Protein AF-A0A955R0D1-F1 (afdb_monomer_lite)

Structure (mmCIF, N/CA/C/O backbone):
data_AF-A0A955R0D1-F1
#
_entry.id   AF-A0A955R0D1-F1
#
loop_
_atom_site.group_PDB
_atom_site.id
_atom_site.type_symbol
_atom_site.label_atom_id
_atom_site.label_alt_id
_atom_site.label_comp_id
_atom_site.label_asym_id
_atom_site.label_entity_id
_atom_site.label_seq_id
_atom_site.pdbx_PDB_ins_code
_atom_site.Cartn_x
_atom_site.Cartn_y
_atom_site.Cartn_z
_atom_site.occupancy
_atom_site.B_iso_or_equiv
_atom_site.auth_seq_id
_atom_site.auth_comp_id
_atom_site.auth_asym_id
_atom_site.auth_atom_id
_atom_site.pdbx_PDB_model_num
ATOM 1 N N . MET A 1 1 ? 53.163 -31.912 5.678 1.00 41.19 1 MET A N 1
ATOM 2 C CA . MET A 1 1 ? 51.993 -31.177 5.143 1.00 41.19 1 MET A CA 1
ATOM 3 C C . MET A 1 1 ? 50.927 -32.229 4.998 1.00 41.19 1 MET A C 1
ATOM 5 O O . MET A 1 1 ? 50.859 -32.909 3.983 1.00 41.19 1 MET A O 1
ATOM 9 N N . ASP A 1 2 ? 50.215 -32.438 6.090 1.00 39.81 2 ASP A N 1
ATOM 10 C CA . ASP A 1 2 ? 49.410 -33.621 6.339 1.00 39.81 2 ASP A CA 1
ATOM 11 C C . ASP A 1 2 ? 47.955 -33.173 6.231 1.00 39.81 2 ASP A C 1
ATOM 13 O O . ASP A 1 2 ? 47.455 -32.423 7.066 1.00 39.81 2 ASP A O 1
ATOM 17 N N . ALA A 1 3 ? 47.322 -33.523 5.112 1.00 51.22 3 ALA A N 1
ATOM 18 C CA . ALA A 1 3 ? 45.918 -33.238 4.862 1.00 51.22 3 ALA A CA 1
ATOM 19 C C . ALA A 1 3 ? 45.087 -34.395 5.424 1.00 51.22 3 ALA A C 1
ATOM 21 O O . ALA A 1 3 ? 44.883 -35.412 4.761 1.00 51.22 3 ALA A O 1
ATOM 22 N N . GLU A 1 4 ? 44.634 -34.250 6.667 1.00 55.66 4 GLU A N 1
ATOM 23 C CA . GLU A 1 4 ? 43.681 -35.177 7.268 1.00 55.66 4 GLU A CA 1
ATOM 24 C C . GLU A 1 4 ? 42.243 -34.865 6.820 1.00 55.66 4 GLU A C 1
ATOM 26 O O . GLU A 1 4 ? 41.683 -33.811 7.102 1.00 55.66 4 GLU A O 1
ATOM 31 N N . GLN A 1 5 ? 41.684 -35.827 6.081 1.00 47.19 5 GLN A N 1
ATOM 32 C CA . GLN A 1 5 ? 40.335 -36.395 6.208 1.00 47.19 5 GLN A CA 1
ATOM 33 C C . GLN A 1 5 ? 39.141 -35.442 6.415 1.00 47.19 5 GLN A C 1
ATOM 35 O O . GLN A 1 5 ? 38.736 -35.122 7.527 1.00 47.19 5 GLN A O 1
ATOM 40 N N . ILE A 1 6 ? 38.448 -35.155 5.312 1.00 50.16 6 ILE A N 1
ATOM 41 C CA . ILE A 1 6 ? 37.040 -34.734 5.295 1.00 50.16 6 ILE A CA 1
ATOM 42 C C . ILE A 1 6 ? 36.150 -35.977 5.383 1.00 50.16 6 ILE A C 1
ATOM 44 O O . ILE A 1 6 ? 36.080 -36.765 4.442 1.00 50.16 6 ILE A O 1
ATOM 48 N N . SER A 1 7 ? 35.462 -36.148 6.509 1.00 49.84 7 SER A N 1
ATOM 49 C CA . SER A 1 7 ? 34.380 -37.120 6.673 1.00 49.84 7 SER A CA 1
ATOM 50 C C . SER A 1 7 ? 33.255 -36.484 7.477 1.00 49.84 7 SER A C 1
ATOM 52 O O . SER A 1 7 ? 33.320 -36.479 8.696 1.00 49.84 7 SER A O 1
ATOM 54 N N . GLU A 1 8 ? 32.204 -36.001 6.816 1.00 46.81 8 GLU A N 1
ATOM 55 C CA . GLU A 1 8 ? 30.866 -36.031 7.414 1.00 46.81 8 GLU A CA 1
ATOM 56 C C . GLU A 1 8 ? 29.790 -35.967 6.324 1.00 46.81 8 GLU A C 1
ATOM 58 O O . GLU A 1 8 ? 29.454 -34.923 5.772 1.00 46.81 8 GLU A O 1
ATOM 63 N N . VAL A 1 9 ? 29.263 -37.143 5.984 1.00 49.69 9 VAL A N 1
ATOM 64 C CA . VAL A 1 9 ? 28.038 -37.298 5.200 1.00 49.69 9 VAL A CA 1
ATOM 65 C C . VAL A 1 9 ? 26.876 -37.074 6.165 1.00 49.69 9 VAL A C 1
ATOM 67 O O . VAL A 1 9 ? 26.554 -37.959 6.961 1.00 49.69 9 VAL A O 1
ATOM 70 N N . SER A 1 10 ? 26.250 -35.896 6.127 1.00 51.88 10 SER A N 1
ATOM 71 C CA . SER A 1 10 ? 25.044 -35.625 6.913 1.00 51.88 10 SER A CA 1
ATOM 72 C C . SER A 1 10 ? 23.917 -36.566 6.475 1.00 51.88 10 SER A C 1
ATOM 74 O O . SER A 1 10 ? 23.337 -36.427 5.399 1.00 51.88 10 SER A O 1
ATOM 76 N N . ARG A 1 11 ? 23.611 -37.558 7.318 1.00 54.69 11 ARG A N 1
ATOM 77 C CA . ARG A 1 11 ? 22.446 -38.432 7.154 1.00 54.69 11 ARG A CA 1
ATOM 78 C C . ARG A 1 11 ? 21.173 -37.612 7.368 1.00 54.69 11 ARG A C 1
ATOM 80 O O . ARG A 1 11 ? 20.948 -37.084 8.452 1.00 54.69 11 ARG A O 1
ATOM 87 N N . LEU A 1 12 ? 20.328 -37.559 6.341 1.00 47.12 12 LEU A N 1
ATOM 88 C CA . LEU A 1 12 ? 18.941 -37.108 6.433 1.00 47.12 12 LEU A CA 1
ATOM 89 C C . LEU A 1 12 ? 18.182 -38.018 7.412 1.00 47.12 12 LEU A C 1
ATOM 91 O O . LEU A 1 12 ? 17.925 -39.182 7.110 1.00 47.12 12 LEU A O 1
ATOM 95 N N . VAL A 1 13 ? 17.836 -37.499 8.590 1.00 48.09 13 VAL A N 1
ATOM 96 C CA . VAL A 1 13 ? 16.933 -38.166 9.536 1.00 48.09 13 VAL A CA 1
ATOM 97 C C . VAL A 1 13 ? 15.526 -37.620 9.305 1.00 48.09 13 VAL A C 1
ATOM 99 O O . VAL A 1 13 ? 15.286 -36.423 9.447 1.00 48.09 13 VAL A O 1
ATOM 102 N N . ALA A 1 14 ? 14.598 -38.496 8.915 1.00 55.22 14 ALA A N 1
ATOM 103 C CA . ALA A 1 14 ? 13.186 -38.157 8.763 1.00 55.22 14 ALA A CA 1
ATOM 104 C C . ALA A 1 14 ? 12.528 -37.889 10.138 1.00 55.22 14 ALA A C 1
ATOM 106 O O . ALA A 1 14 ? 12.883 -38.551 11.117 1.00 55.22 14 ALA A O 1
ATOM 107 N N . PRO A 1 15 ? 11.564 -36.953 10.239 1.00 54.38 15 PRO A N 1
ATOM 108 C CA . PRO A 1 15 ? 10.874 -36.669 11.495 1.00 54.38 15 PRO A CA 1
ATOM 109 C C . PRO A 1 15 ? 9.927 -37.819 11.903 1.00 54.38 15 PRO A C 1
ATOM 111 O O . PRO A 1 15 ? 9.327 -38.458 11.035 1.00 54.38 15 PRO A O 1
ATOM 114 N N . PRO A 1 16 ? 9.756 -38.089 13.213 1.00 63.59 16 PRO A N 1
ATOM 115 C CA . PRO A 1 16 ? 8.886 -39.160 13.698 1.00 63.59 16 PRO A CA 1
ATOM 116 C C . PRO A 1 16 ? 7.388 -38.827 13.522 1.00 63.59 16 PRO A C 1
ATOM 118 O O . PRO A 1 16 ? 7.007 -37.652 13.566 1.00 63.59 16 PRO A O 1
ATOM 121 N N . PRO A 1 17 ? 6.505 -39.836 13.374 1.00 54.47 17 PRO A N 1
ATOM 122 C CA . PRO A 1 17 ? 5.059 -39.622 13.327 1.00 54.47 17 PRO A CA 1
ATOM 123 C C . PRO A 1 17 ? 4.498 -39.198 14.699 1.00 54.47 17 PRO A C 1
ATOM 125 O O . PRO A 1 17 ? 4.930 -39.688 15.743 1.00 54.47 17 PRO A O 1
ATOM 128 N N . ARG A 1 18 ? 3.515 -38.282 14.701 1.00 56.31 18 ARG A N 1
ATOM 129 C CA . ARG A 1 18 ? 2.819 -37.812 15.919 1.00 56.31 18 ARG A CA 1
ATOM 130 C C . ARG A 1 18 ? 1.970 -38.934 16.544 1.00 56.31 18 ARG A C 1
ATOM 132 O O . ARG A 1 18 ? 1.335 -39.678 15.798 1.00 56.31 18 ARG A O 1
ATOM 139 N N . PRO A 1 19 ? 1.871 -39.022 17.884 1.00 53.47 19 PRO A N 1
ATOM 140 C CA . PRO A 1 19 ? 1.010 -40.002 18.537 1.00 53.47 19 PRO A CA 1
ATOM 141 C C . PRO A 1 19 ? -0.476 -39.659 18.345 1.00 53.47 19 PRO A C 1
ATOM 143 O O . PRO A 1 19 ? -0.931 -38.578 18.718 1.00 53.47 19 PRO A O 1
ATOM 146 N N . GLN A 1 20 ? -1.238 -40.605 17.790 1.00 50.88 20 GLN A N 1
ATOM 147 C CA . GLN A 1 20 ? -2.700 -40.614 17.841 1.00 50.88 20 GLN A CA 1
ATOM 148 C C . GLN A 1 20 ? -3.142 -41.139 19.212 1.00 50.88 20 GLN A C 1
ATOM 150 O O . GLN A 1 20 ? -2.741 -42.232 19.611 1.00 50.88 20 GLN A O 1
ATOM 155 N N . LYS A 1 21 ? -3.992 -40.394 19.925 1.00 42.75 21 LYS A N 1
ATOM 156 C CA . LYS A 1 21 ? -4.700 -40.902 21.105 1.00 42.75 21 LYS A CA 1
ATOM 157 C C . LYS A 1 21 ? -6.199 -40.917 20.811 1.00 42.75 21 LYS A C 1
ATOM 159 O O . LYS A 1 21 ? -6.857 -39.887 20.904 1.00 42.75 21 LYS A O 1
ATOM 164 N N . ASN A 1 22 ? -6.702 -42.094 20.447 1.00 42.28 22 ASN A N 1
ATOM 165 C CA . ASN A 1 22 ? -8.125 -42.424 20.501 1.00 42.28 22 ASN A CA 1
ATOM 166 C C . ASN A 1 22 ? -8.512 -42.732 21.956 1.00 42.28 22 ASN A C 1
ATOM 168 O O . ASN A 1 22 ? -7.740 -43.365 22.679 1.00 42.28 22 ASN A O 1
ATOM 172 N N . GLY A 1 23 ? -9.699 -42.288 22.370 1.00 38.56 23 GLY A N 1
ATOM 173 C CA . GLY A 1 23 ? -10.264 -42.566 23.691 1.00 38.56 23 GLY A CA 1
ATOM 174 C C . GLY A 1 23 ? -11.547 -41.781 23.966 1.00 38.56 23 GLY A C 1
ATOM 175 O O . GLY A 1 23 ? -11.498 -40.756 24.633 1.00 38.56 23 GLY A O 1
ATOM 176 N N . GLU A 1 24 ? -12.641 -42.271 23.380 1.00 44.50 24 GLU A N 1
ATOM 177 C CA . GLU A 1 24 ? -14.057 -42.239 23.791 1.00 44.50 24 GLU A CA 1
ATOM 178 C C . GLU A 1 24 ? -14.535 -41.310 24.935 1.00 44.50 24 GLU A C 1
ATOM 180 O O . GLU A 1 24 ? -14.098 -41.408 26.080 1.00 44.50 24 GLU A O 1
ATOM 185 N N . GLY A 1 25 ? -15.571 -40.512 24.637 1.00 35.84 25 GLY A N 1
ATOM 186 C CA . GLY A 1 25 ? -16.394 -39.778 25.605 1.00 35.84 25 GLY A CA 1
ATOM 187 C C . GLY A 1 25 ? -17.624 -39.146 24.935 1.00 35.84 25 GLY A C 1
ATOM 188 O O . GLY A 1 25 ? -17.492 -38.259 24.103 1.00 35.84 25 GLY A O 1
ATOM 189 N N . SER A 1 26 ? -18.804 -39.662 25.270 1.00 42.03 26 SER A N 1
ATOM 190 C CA . SER A 1 26 ? -20.111 -39.514 24.610 1.00 42.03 26 SER A CA 1
ATOM 191 C C . SER A 1 26 ? -20.706 -38.094 24.459 1.00 42.03 26 SER A C 1
ATOM 193 O O . SER A 1 26 ? -20.586 -37.257 25.348 1.00 42.03 26 SER A O 1
ATOM 195 N N . SER A 1 27 ? -21.532 -37.968 23.405 1.00 43.25 27 SER A N 1
ATOM 196 C CA . SER A 1 27 ? -22.745 -37.129 23.256 1.00 43.25 27 SER A CA 1
ATOM 197 C C . SER A 1 27 ? -22.622 -35.700 22.704 1.00 43.25 27 SER A C 1
ATOM 199 O O . SER A 1 27 ? -22.240 -34.766 23.399 1.00 43.25 27 SER A O 1
ATOM 201 N N . GLY A 1 28 ? -23.117 -35.515 21.471 1.00 35.84 28 GLY A N 1
ATOM 202 C CA . GLY A 1 28 ? -23.438 -34.201 20.905 1.00 35.84 28 GLY A CA 1
ATOM 203 C C . GLY A 1 28 ? -23.544 -34.194 19.381 1.00 35.84 28 GLY A C 1
ATOM 204 O O . GLY A 1 28 ? -22.678 -33.654 18.704 1.00 35.84 28 GLY A O 1
ATOM 205 N N . SER A 1 29 ? -24.595 -34.806 18.832 1.00 46.34 29 SER A N 1
ATOM 206 C CA . SER A 1 29 ? -24.933 -34.712 17.407 1.00 46.34 29 SER A CA 1
ATOM 207 C C . SER A 1 29 ? -25.240 -33.263 17.017 1.00 46.34 29 SER A C 1
ATOM 209 O O . SER A 1 29 ? -26.232 -32.702 17.472 1.00 46.34 29 SER A O 1
ATOM 211 N N . SER A 1 30 ? -24.445 -32.688 16.118 1.00 37.31 30 SER A N 1
ATOM 212 C CA . SER A 1 30 ? -24.937 -31.697 15.162 1.00 37.31 30 SER A CA 1
ATOM 213 C C . SER A 1 30 ? -24.118 -31.817 13.883 1.00 37.31 30 SER A C 1
ATOM 215 O O . SER A 1 30 ? -22.948 -31.437 13.829 1.00 37.31 30 SER A O 1
ATOM 217 N N . ALA A 1 31 ? -24.727 -32.441 12.874 1.00 50.56 31 ALA A N 1
ATOM 218 C CA . ALA A 1 31 ? -24.188 -32.531 11.529 1.00 50.56 31 ALA A CA 1
ATOM 219 C C . ALA A 1 31 ? -23.979 -31.111 10.992 1.00 50.56 31 ALA A C 1
ATOM 221 O O . ALA A 1 31 ? -24.937 -30.398 10.697 1.00 50.56 31 ALA A O 1
ATOM 222 N N . ARG A 1 32 ? -22.718 -30.694 10.886 1.00 47.47 32 ARG A N 1
ATOM 223 C CA . ARG A 1 32 ? -22.347 -29.475 10.175 1.00 47.47 32 ARG A CA 1
ATOM 224 C C . ARG A 1 32 ? -22.029 -29.870 8.729 1.00 47.47 32 ARG A C 1
ATOM 226 O O . ARG A 1 32 ? -21.305 -30.852 8.547 1.00 47.47 32 ARG A O 1
ATOM 233 N N . PRO A 1 33 ? -22.560 -29.174 7.709 1.00 45.16 33 PRO A N 1
ATOM 234 C CA . PRO A 1 33 ? -22.191 -29.451 6.329 1.00 45.16 33 PRO A CA 1
ATOM 235 C C . PRO A 1 33 ? -20.683 -29.253 6.199 1.00 45.16 33 PRO A C 1
ATOM 237 O O . PRO A 1 33 ? -20.152 -28.228 6.631 1.00 45.16 33 PRO A O 1
ATOM 240 N N . VAL A 1 34 ? -19.987 -30.241 5.643 1.00 50.69 34 VAL A N 1
ATOM 241 C CA . VAL A 1 34 ? -18.597 -30.071 5.225 1.00 50.69 34 VAL A CA 1
ATOM 242 C C . VAL A 1 34 ? -18.647 -29.277 3.924 1.00 50.69 34 VAL A C 1
ATOM 244 O O . VAL A 1 34 ? -18.615 -29.847 2.837 1.00 50.69 34 VAL A O 1
ATOM 247 N N . GLU A 1 35 ? -18.806 -27.958 4.022 1.00 56.19 35 GLU A N 1
ATOM 248 C CA . GLU A 1 35 ? -18.349 -27.094 2.940 1.00 56.19 35 GLU A CA 1
ATOM 249 C C . GLU A 1 35 ? -16.829 -27.244 2.906 1.00 56.19 35 GLU A C 1
ATOM 251 O O . GLU A 1 35 ? -16.138 -26.983 3.895 1.00 56.19 35 GLU A O 1
ATOM 256 N N . ALA A 1 36 ? -16.322 -27.785 1.798 1.00 55.41 36 ALA A N 1
ATOM 257 C CA . ALA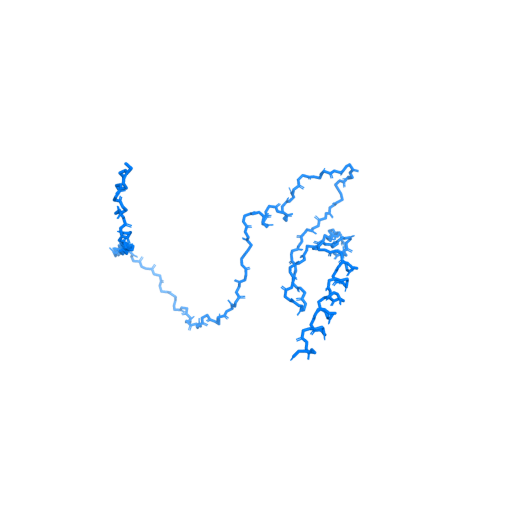 A 1 36 ? -14.896 -27.823 1.532 1.00 55.41 36 ALA A CA 1
ATOM 258 C C . ALA A 1 36 ? -14.344 -26.406 1.747 1.00 55.41 36 ALA A C 1
ATOM 260 O O . ALA A 1 36 ? -14.944 -25.465 1.221 1.00 55.41 36 ALA A O 1
ATOM 261 N N . PRO A 1 37 ? -13.252 -26.215 2.511 1.00 57.62 37 PRO A N 1
ATOM 262 C CA . PRO A 1 37 ? -12.670 -24.893 2.606 1.00 57.62 37 PRO A CA 1
ATOM 263 C C . PRO A 1 37 ? -12.262 -24.506 1.187 1.00 57.62 37 PRO A C 1
ATOM 265 O O . PRO A 1 37 ? -11.438 -25.184 0.565 1.00 57.62 37 PRO A O 1
ATOM 268 N N . ALA A 1 38 ? -12.874 -23.447 0.655 1.00 62.53 38 ALA A N 1
ATOM 269 C CA . ALA A 1 38 ? -12.269 -22.717 -0.440 1.00 62.53 38 ALA A CA 1
ATOM 270 C C . ALA A 1 38 ? -10.820 -22.474 -0.013 1.00 62.53 38 ALA A C 1
ATOM 272 O O . ALA A 1 38 ? -10.577 -22.077 1.128 1.00 62.53 38 ALA A O 1
ATOM 273 N N . ALA A 1 39 ? -9.861 -22.826 -0.864 1.00 64.62 39 ALA A N 1
ATOM 274 C CA . ALA A 1 39 ? -8.460 -22.567 -0.590 1.00 64.62 39 ALA A CA 1
ATOM 275 C C . ALA A 1 39 ? -8.257 -21.044 -0.622 1.00 64.62 39 ALA A C 1
ATOM 277 O O . ALA A 1 39 ? -7.884 -20.477 -1.643 1.00 64.62 39 ALA A O 1
ATOM 278 N N . GLU A 1 40 ? -8.611 -20.376 0.473 1.00 68.25 40 GLU A N 1
ATOM 279 C CA . GLU A 1 40 ? -8.315 -18.976 0.701 1.00 68.25 40 GLU A CA 1
ATOM 280 C C . GLU A 1 40 ? -6.813 -18.893 0.952 1.00 68.25 40 GLU A C 1
ATOM 282 O O . GLU A 1 40 ? -6.292 -19.430 1.932 1.00 68.25 40 GLU A O 1
ATOM 287 N N . ASP A 1 41 ? -6.099 -18.274 0.017 1.00 79.31 41 ASP A N 1
ATOM 288 C CA . ASP A 1 41 ? -4.681 -17.982 0.170 1.00 79.31 41 ASP A CA 1
ATOM 289 C C . ASP A 1 41 ? -4.527 -16.875 1.224 1.00 79.31 41 ASP A C 1
ATOM 291 O O . ASP A 1 41 ? -4.657 -15.683 0.941 1.00 79.31 41 ASP A O 1
ATOM 295 N N . THR A 1 42 ? -4.370 -17.276 2.488 1.00 76.12 42 THR A N 1
ATOM 296 C CA . THR A 1 42 ? -4.263 -16.345 3.616 1.00 76.12 42 THR A CA 1
ATOM 297 C C . THR A 1 42 ? -2.806 -16.051 3.955 1.00 76.12 42 THR A C 1
ATOM 299 O O . THR A 1 42 ? -2.039 -16.958 4.283 1.00 76.12 42 THR A O 1
ATOM 302 N N . VAL A 1 43 ? -2.440 -14.769 3.997 1.00 75.88 43 VAL A N 1
ATOM 303 C CA . VAL A 1 43 ? -1.132 -14.314 4.492 1.00 75.88 43 VAL A CA 1
ATOM 304 C C . VAL A 1 43 ? -1.236 -14.008 5.986 1.00 75.88 43 VAL A C 1
ATOM 306 O O . VAL A 1 43 ? -2.038 -13.178 6.407 1.00 75.88 43 VAL A O 1
ATOM 309 N N . SER A 1 44 ? -0.420 -14.673 6.806 1.00 85.44 44 SER A N 1
ATOM 310 C CA . SER A 1 44 ? -0.381 -14.444 8.257 1.00 85.44 44 SER A CA 1
ATOM 311 C C . SER A 1 44 ? 0.713 -13.447 8.642 1.00 85.44 44 SER A C 1
ATOM 313 O O . SER A 1 44 ? 1.820 -13.490 8.107 1.00 85.44 44 SER A O 1
ATOM 315 N N . LEU A 1 45 ? 0.425 -12.563 9.602 1.00 86.44 45 LEU A N 1
ATOM 316 C CA . LEU A 1 45 ? 1.407 -11.611 10.130 1.00 86.44 45 LEU A CA 1
ATOM 317 C C . LEU A 1 45 ? 2.410 -12.305 11.059 1.00 86.44 45 LEU A C 1
ATOM 319 O O . LEU A 1 45 ? 2.024 -13.126 11.896 1.00 86.44 45 LEU A O 1
ATOM 323 N N . SER A 1 46 ? 3.683 -11.911 10.968 1.00 88.38 46 SER A N 1
ATOM 324 C CA . SER A 1 46 ? 4.696 -12.317 11.946 1.00 88.38 46 SER A CA 1
ATOM 325 C C . SER A 1 46 ? 4.433 -11.678 13.315 1.00 88.38 46 SER A C 1
ATOM 327 O O . SER A 1 46 ? 3.657 -10.724 13.444 1.00 88.38 46 SER A O 1
ATOM 329 N N . THR A 1 47 ? 5.110 -12.176 14.349 1.00 88.06 47 THR A N 1
ATOM 330 C CA . THR A 1 47 ? 5.067 -11.603 15.702 1.00 88.06 47 THR A CA 1
ATOM 331 C C . THR A 1 47 ? 5.426 -10.115 15.692 1.00 88.06 47 THR A C 1
ATOM 333 O O . THR A 1 47 ? 4.753 -9.301 16.322 1.00 88.06 47 THR A O 1
ATOM 336 N N . GLU A 1 48 ? 6.444 -9.739 14.921 1.00 84.69 48 GLU A N 1
ATOM 337 C CA . GLU A 1 48 ? 6.877 -8.355 14.740 1.00 84.69 48 GLU A CA 1
ATOM 338 C C . GLU A 1 48 ? 5.816 -7.521 14.020 1.00 84.69 48 GLU A C 1
ATOM 340 O O . GLU A 1 48 ? 5.551 -6.391 14.427 1.00 84.69 48 GLU A O 1
ATOM 345 N N . GLY A 1 49 ? 5.172 -8.082 12.991 1.00 84.19 49 GLY A N 1
ATOM 346 C CA . GLY A 1 49 ? 4.070 -7.426 12.288 1.00 84.19 49 GLY A CA 1
ATOM 347 C C . GLY A 1 49 ? 2.916 -7.103 13.235 1.00 84.19 49 GLY A C 1
ATOM 348 O O . GLY A 1 49 ? 2.460 -5.965 13.303 1.00 84.19 49 GLY A O 1
ATOM 349 N N . ARG A 1 50 ? 2.496 -8.068 14.053 1.00 87.88 50 ARG A N 1
ATOM 350 C CA . ARG A 1 50 ? 1.447 -7.847 15.062 1.00 87.88 50 ARG A CA 1
ATOM 351 C C . ARG A 1 50 ? 1.839 -6.755 16.059 1.00 87.88 50 ARG A C 1
ATOM 353 O O . ARG A 1 50 ? 1.061 -5.834 16.293 1.00 87.88 50 ARG A O 1
ATOM 360 N N . ARG A 1 51 ? 3.083 -6.782 16.545 1.00 85.50 51 ARG A N 1
ATOM 361 C CA . ARG A 1 51 ? 3.617 -5.762 17.459 1.00 85.50 51 ARG A CA 1
ATOM 362 C C . ARG A 1 51 ? 3.646 -4.360 16.837 1.00 85.50 51 ARG A C 1
ATOM 364 O O . ARG A 1 51 ? 3.433 -3.366 17.528 1.00 85.50 51 ARG A O 1
ATOM 371 N N . ALA A 1 52 ? 3.891 -4.259 15.530 1.00 80.81 52 ALA A N 1
ATOM 372 C CA . ALA A 1 52 ? 3.879 -2.982 14.819 1.00 80.81 52 ALA A CA 1
ATOM 373 C C . ALA A 1 52 ? 2.482 -2.326 14.806 1.00 80.81 52 ALA A C 1
ATOM 375 O O . ALA A 1 52 ? 2.392 -1.091 14.871 1.00 80.81 52 ALA A O 1
ATOM 376 N N . LEU A 1 53 ? 1.417 -3.139 14.776 1.00 86.00 53 LEU A N 1
ATOM 377 C CA . LEU A 1 53 ? 0.023 -2.689 14.872 1.00 86.00 53 LEU A CA 1
ATOM 378 C C . LEU A 1 53 ? -0.359 -2.270 16.295 1.00 86.00 53 LEU A C 1
ATOM 380 O O . LEU A 1 53 ? -1.047 -1.269 16.466 1.00 86.00 53 LEU A O 1
ATOM 384 N N . GLU A 1 54 ? 0.120 -3.004 17.301 1.00 77.38 54 GLU A N 1
ATOM 385 C CA . GLU A 1 54 ? -0.190 -2.770 18.723 1.00 77.38 54 GLU A CA 1
ATOM 386 C C . GLU A 1 54 ? 0.519 -1.541 19.310 1.00 77.38 54 GLU A C 1
ATOM 388 O O . GLU A 1 54 ? 0.116 -1.029 20.351 1.00 77.38 54 GLU A O 1
ATOM 393 N N . GLY A 1 55 ? 1.539 -1.026 18.624 1.00 63.44 55 GLY A N 1
ATOM 394 C CA . GLY A 1 55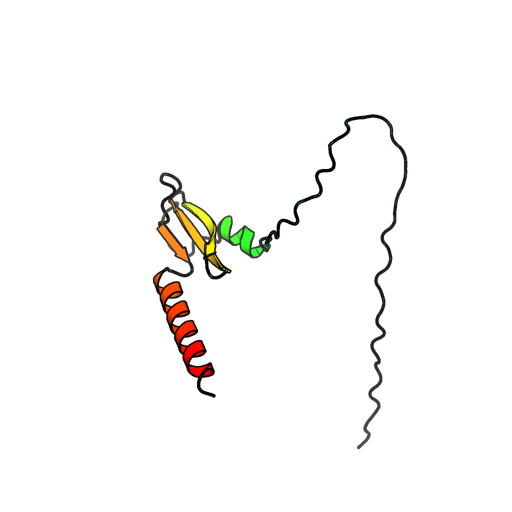 ? 2.265 0.163 19.045 1.00 63.44 55 GLY A CA 1
ATOM 395 C C . GLY A 1 55 ? 3.697 -0.161 19.440 1.00 63.44 55 GLY A C 1
ATOM 396 O O . GLY A 1 55 ? 4.002 -0.410 20.601 1.00 63.44 55 GLY A O 1
ATOM 397 N N . GLY A 1 56 ? 4.616 -0.066 18.477 1.00 57.88 56 GLY A N 1
ATOM 398 C CA . GLY A 1 56 ? 5.982 0.332 18.818 1.00 57.88 56 GLY A CA 1
ATOM 399 C C . GLY A 1 56 ? 5.929 1.696 19.510 1.00 57.88 56 GLY A C 1
ATOM 400 O O . GLY A 1 56 ? 5.194 2.574 19.037 1.00 57.88 56 GLY A O 1
ATOM 401 N N . GLU A 1 57 ? 6.649 1.832 20.628 1.00 51.88 57 GLU A N 1
ATOM 402 C CA . GLU A 1 57 ? 6.704 3.052 21.439 1.00 51.88 57 GLU A CA 1
ATOM 403 C C . GLU A 1 57 ? 6.848 4.291 20.540 1.00 51.88 57 GLU A C 1
ATOM 405 O O . GLU A 1 57 ? 7.626 4.252 19.576 1.00 51.88 57 GLU A O 1
ATOM 410 N N . PRO A 1 58 ? 6.102 5.382 20.794 1.00 51.66 58 PRO A N 1
ATOM 411 C CA . PRO A 1 58 ? 6.227 6.600 20.012 1.00 51.66 58 PRO A CA 1
ATOM 412 C C . PRO A 1 58 ? 7.609 7.213 20.267 1.00 51.66 58 PRO A C 1
ATOM 414 O O . PRO A 1 58 ? 7.798 8.032 21.162 1.00 51.66 58 PRO A O 1
ATOM 417 N N . SER A 1 59 ? 8.610 6.820 19.481 1.00 53.72 59 SER A N 1
ATOM 418 C CA . SER A 1 59 ? 9.870 7.552 19.403 1.00 53.72 59 SER A CA 1
ATOM 419 C C . SER A 1 59 ? 9.605 8.822 18.597 1.00 53.72 59 SER A C 1
ATOM 421 O O . SER A 1 59 ? 9.705 8.852 17.372 1.00 53.72 59 SER A O 1
ATOM 423 N N . GLY A 1 60 ? 9.120 9.844 19.297 1.00 46.56 60 GLY A N 1
ATOM 424 C CA . GLY A 1 60 ? 8.734 11.125 18.723 1.00 46.56 60 GLY A CA 1
ATOM 425 C C . GLY A 1 60 ? 7.640 11.776 19.552 1.00 46.56 60 GLY A C 1
ATOM 426 O O . GLY A 1 60 ? 6.486 11.373 19.488 1.00 46.56 60 GLY A O 1
ATOM 427 N N . ASN A 1 61 ? 8.032 12.784 20.323 1.00 47.75 61 ASN A N 1
ATOM 428 C CA . ASN A 1 61 ? 7.197 13.697 21.095 1.00 47.75 61 ASN A CA 1
ATOM 429 C C . ASN A 1 61 ? 5.991 14.224 20.281 1.00 47.75 61 ASN A C 1
ATOM 431 O O . ASN A 1 61 ? 6.093 15.241 19.598 1.00 47.75 61 ASN A O 1
ATOM 435 N N . GLY A 1 62 ? 4.860 13.527 20.353 1.00 44.28 62 GLY A N 1
ATOM 436 C CA . GLY A 1 62 ? 3.593 13.893 19.729 1.00 44.28 62 GLY A CA 1
ATOM 437 C C . GLY A 1 62 ? 2.481 13.133 20.434 1.00 44.28 62 GLY A C 1
ATOM 438 O O . GLY A 1 62 ? 2.555 11.912 20.548 1.00 44.28 62 GLY A O 1
ATOM 439 N N . GLY A 1 63 ? 1.530 13.875 21.001 1.00 43.78 63 GLY A N 1
ATOM 440 C CA . GLY A 1 63 ? 0.493 13.369 21.893 1.00 43.78 63 GLY A CA 1
ATOM 441 C C . GLY A 1 63 ? -0.275 12.180 21.326 1.00 43.78 63 GLY A C 1
ATOM 442 O O . GLY A 1 63 ? -0.341 11.979 20.117 1.00 43.78 63 GLY A O 1
ATOM 443 N N . ALA A 1 64 ? -0.846 11.397 22.238 1.00 51.44 64 ALA A N 1
ATOM 444 C CA . ALA A 1 64 ? -1.740 10.286 21.960 1.00 51.44 64 ALA A CA 1
ATOM 445 C C . ALA A 1 64 ? -3.000 10.766 21.218 1.00 51.44 64 ALA A C 1
ATOM 447 O O . ALA A 1 64 ? -4.079 10.883 21.791 1.00 51.44 64 ALA A O 1
ATOM 448 N N . GLU A 1 65 ? -2.858 11.063 19.933 1.00 58.94 65 GLU A N 1
ATOM 449 C CA . GLU A 1 65 ? -3.971 11.100 19.008 1.00 58.94 65 GLU A CA 1
ATOM 450 C C . GLU A 1 65 ? -4.375 9.646 18.788 1.00 58.94 65 GLU A C 1
ATOM 452 O O . GLU A 1 65 ? -3.569 8.792 18.400 1.00 58.94 65 GLU A O 1
ATOM 457 N N . SER A 1 66 ? -5.622 9.351 19.139 1.00 78.06 66 SER A N 1
ATOM 458 C CA . SER A 1 66 ? -6.251 8.050 18.980 1.00 78.06 66 SER A CA 1
ATOM 459 C C . SER A 1 66 ? -6.153 7.637 17.509 1.00 78.06 66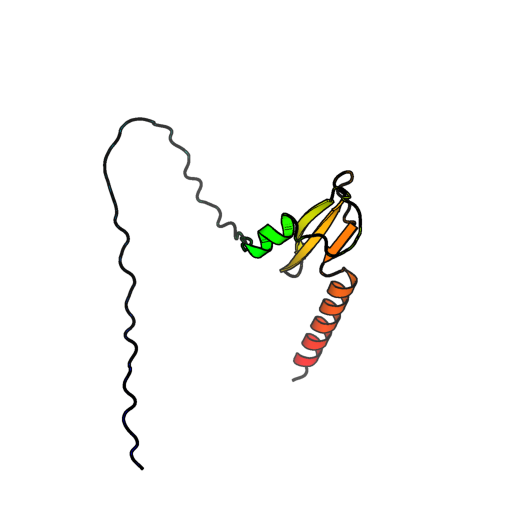 SER A C 1
ATOM 461 O O . SER A 1 66 ? -6.893 8.144 16.664 1.00 78.06 66 SER A O 1
ATOM 463 N N . THR A 1 67 ? -5.181 6.790 17.183 1.00 87.12 67 THR A N 1
ATOM 464 C CA . THR A 1 67 ? -4.860 6.379 15.815 1.00 87.12 67 THR A CA 1
ATOM 465 C C . THR A 1 67 ? -4.893 4.864 15.715 1.00 87.12 67 THR A C 1
ATOM 467 O O . THR A 1 67 ? -4.474 4.150 16.624 1.00 87.12 67 THR A O 1
ATOM 470 N N . THR A 1 68 ? -5.398 4.361 14.596 1.00 90.44 68 THR A N 1
ATOM 471 C CA . THR A 1 68 ? -5.478 2.933 14.294 1.00 90.44 68 THR A CA 1
ATOM 472 C C . THR A 1 68 ? -4.466 2.600 13.209 1.00 90.44 68 THR A C 1
ATOM 474 O O . THR A 1 68 ? -4.369 3.300 12.201 1.00 90.44 68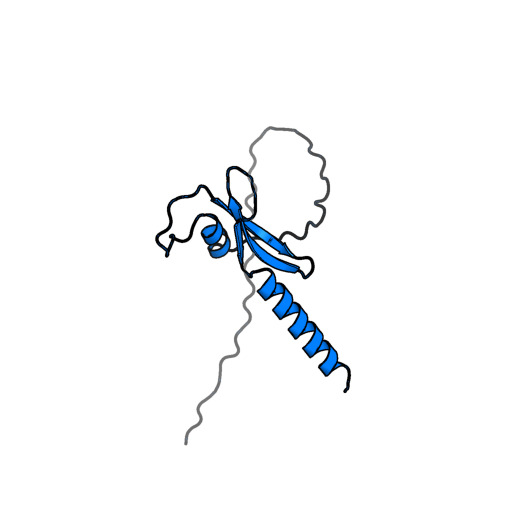 THR A O 1
ATOM 477 N N . ARG A 1 69 ? -3.684 1.541 13.414 1.00 90.88 69 ARG A N 1
ATOM 478 C CA . ARG A 1 69 ? -2.681 1.059 12.460 1.00 90.88 69 ARG A CA 1
ATOM 479 C C . ARG A 1 69 ? -3.222 -0.178 11.750 1.00 90.88 69 ARG A C 1
ATOM 481 O O . ARG A 1 69 ? -3.808 -1.037 12.399 1.00 90.88 69 ARG A O 1
ATOM 488 N N . GLU A 1 70 ? -3.010 -0.276 10.445 1.00 92.38 70 GLU A N 1
ATOM 489 C CA . GLU A 1 70 ? -3.515 -1.374 9.616 1.00 92.38 70 GLU A CA 1
ATOM 490 C C . GLU A 1 70 ? -2.524 -1.692 8.495 1.00 92.38 70 GLU A C 1
ATOM 492 O O . GLU A 1 70 ? -2.027 -0.778 7.831 1.00 92.38 70 GLU A O 1
ATOM 497 N N . PHE A 1 71 ? -2.240 -2.978 8.281 1.00 93.31 71 PHE A N 1
ATOM 498 C CA . PHE A 1 71 ? -1.540 -3.414 7.077 1.00 93.31 71 PHE A CA 1
ATOM 499 C C . PHE A 1 71 ? -2.528 -3.588 5.934 1.00 93.31 71 PHE A C 1
ATOM 501 O O . PHE A 1 71 ? -3.598 -4.159 6.116 1.00 93.31 71 PHE A O 1
ATOM 508 N N . ASP A 1 72 ? -2.125 -3.138 4.757 1.00 93.25 72 ASP A N 1
ATOM 509 C CA . ASP A 1 72 ? -2.873 -3.290 3.519 1.00 93.25 72 ASP A CA 1
ATOM 510 C C . ASP A 1 72 ? -1.918 -3.756 2.413 1.00 93.25 72 ASP A C 1
ATOM 512 O O . ASP A 1 72 ? -0.693 -3.675 2.557 1.00 93.25 72 ASP A O 1
ATOM 516 N N . VAL A 1 73 ? -2.466 -4.256 1.314 1.00 92.12 73 VAL A N 1
ATOM 517 C CA . VAL A 1 73 ? -1.707 -4.751 0.170 1.00 92.12 73 VAL A CA 1
ATOM 518 C C . VAL A 1 73 ? -2.097 -3.945 -1.059 1.00 92.12 73 VAL A C 1
ATOM 520 O O . VAL A 1 73 ? -3.267 -3.823 -1.406 1.00 92.12 73 VAL A O 1
ATOM 523 N N . THR A 1 74 ? -1.106 -3.363 -1.728 1.00 91.81 74 THR A N 1
ATOM 524 C CA . THR A 1 74 ? -1.34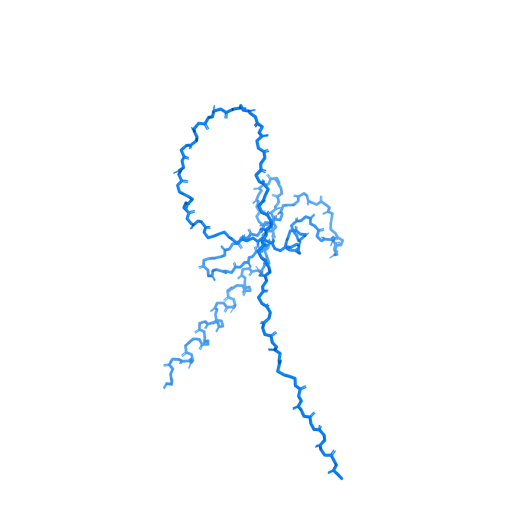0 -2.637 -2.979 1.00 91.81 74 THR A CA 1
ATOM 525 C C . THR A 1 74 ? -1.643 -3.595 -4.129 1.00 91.81 74 THR A C 1
ATOM 527 O O . THR A 1 74 ? -1.337 -4.784 -4.072 1.00 91.81 74 THR A O 1
ATOM 530 N N . GLU A 1 75 ? -2.140 -3.052 -5.240 1.00 89.44 75 GLU A N 1
ATOM 531 C CA . GLU A 1 75 ? -2.355 -3.783 -6.498 1.00 89.44 75 GLU A CA 1
ATOM 532 C C . GLU A 1 75 ? -1.099 -4.494 -7.034 1.00 89.44 75 GLU A C 1
ATOM 534 O O . GLU A 1 75 ? -1.206 -5.418 -7.829 1.00 89.44 75 GLU A O 1
ATOM 539 N N . GLN A 1 76 ? 0.100 -4.072 -6.615 1.00 88.81 76 GLN A N 1
ATOM 540 C CA . GLN A 1 76 ? 1.372 -4.700 -6.993 1.00 88.81 76 GLN A CA 1
ATOM 541 C C . GLN A 1 76 ? 1.867 -5.695 -5.930 1.00 88.81 76 GLN A C 1
ATOM 543 O O . GLN A 1 76 ? 3.074 -5.912 -5.806 1.00 88.81 76 GLN A O 1
ATOM 548 N N . ASN A 1 77 ? 0.953 -6.239 -5.117 1.00 90.31 77 ASN A N 1
ATOM 549 C CA . ASN A 1 77 ? 1.224 -7.174 -4.023 1.00 90.31 77 ASN A CA 1
ATOM 550 C C . ASN A 1 77 ? 2.252 -6.646 -3.004 1.00 90.31 77 ASN A C 1
ATOM 552 O O . ASN A 1 77 ? 3.031 -7.409 -2.432 1.00 90.31 77 ASN A O 1
ATOM 556 N N . GLN A 1 78 ? 2.285 -5.329 -2.775 1.00 90.38 78 GLN A N 1
ATOM 557 C CA . GLN A 1 78 ? 3.214 -4.716 -1.822 1.00 90.38 78 GLN A CA 1
ATOM 558 C C . GLN A 1 78 ? 2.496 -4.424 -0.511 1.00 90.38 78 GLN A C 1
ATOM 560 O O . GLN A 1 78 ? 1.459 -3.767 -0.511 1.00 90.38 78 GLN A O 1
ATOM 565 N N . VAL A 1 79 ? 3.073 -4.869 0.604 1.00 92.31 79 VAL A N 1
ATOM 566 C CA . VAL A 1 79 ? 2.540 -4.581 1.939 1.00 92.31 79 VAL A CA 1
ATOM 567 C C . VAL A 1 79 ? 2.846 -3.133 2.317 1.00 92.31 79 VAL A C 1
ATOM 569 O O . VAL A 1 79 ? 3.984 -2.675 2.190 1.00 92.31 79 VAL A O 1
ATOM 572 N N . ILE A 1 80 ? 1.833 -2.429 2.810 1.00 94.81 80 ILE A N 1
ATOM 573 C CA . ILE A 1 80 ? 1.922 -1.057 3.308 1.00 94.81 80 ILE A CA 1
ATOM 574 C C . ILE A 1 80 ? 1.287 -0.960 4.691 1.00 94.81 80 ILE A C 1
ATOM 576 O O . ILE A 1 80 ? 0.343 -1.678 5.002 1.00 94.81 80 ILE A O 1
ATOM 580 N N . LEU A 1 81 ? 1.787 -0.050 5.520 1.00 94.19 81 LEU A N 1
ATOM 581 C CA . LEU A 1 81 ? 1.197 0.299 6.807 1.00 94.19 81 LEU A CA 1
ATOM 582 C C . LEU A 1 81 ? 0.445 1.623 6.670 1.00 94.19 81 LEU A C 1
ATOM 584 O O . LEU A 1 81 ? 1.059 2.659 6.403 1.00 94.19 81 LEU A O 1
ATOM 588 N N . LYS A 1 82 ? -0.869 1.599 6.886 1.00 94.00 82 LYS A N 1
ATOM 589 C CA . LYS A 1 82 ? -1.721 2.786 6.985 1.00 94.00 82 LYS A CA 1
ATOM 590 C C . LYS A 1 82 ? -1.944 3.124 8.454 1.00 94.00 82 LYS A C 1
ATOM 592 O O . LYS A 1 82 ? -2.335 2.273 9.248 1.00 94.00 82 LYS A O 1
ATOM 597 N N . ILE A 1 83 ? -1.715 4.380 8.810 1.00 93.00 83 ILE A N 1
ATOM 598 C CA . ILE A 1 83 ? -2.086 4.949 10.105 1.00 93.00 83 ILE A CA 1
ATOM 599 C C . ILE A 1 83 ? -3.302 5.829 9.853 1.00 93.00 83 ILE A C 1
ATOM 601 O O . ILE A 1 83 ? -3.223 6.786 9.080 1.00 93.00 83 ILE A O 1
ATOM 605 N N . LYS A 1 84 ? -4.426 5.475 10.467 1.00 92.00 84 LYS A N 1
ATOM 606 C CA . LYS A 1 84 ? -5.715 6.150 10.345 1.00 92.00 84 LYS A CA 1
ATOM 607 C C . LYS A 1 84 ? -6.036 6.895 11.634 1.00 92.00 84 LYS A C 1
ATOM 609 O O . LYS A 1 84 ? -5.724 6.423 12.724 1.00 92.00 84 LYS A O 1
ATOM 614 N N . GLU A 1 85 ? -6.675 8.046 11.516 1.00 91.88 85 GLU A N 1
ATOM 615 C CA . GLU A 1 85 ? -7.295 8.716 12.657 1.00 91.88 85 GLU A CA 1
ATOM 616 C C . GLU A 1 85 ? -8.509 7.898 13.130 1.00 91.88 85 GLU A C 1
ATOM 618 O O . GLU A 1 85 ? -9.344 7.511 12.313 1.00 91.88 85 GLU A O 1
ATOM 623 N N . GLN A 1 86 ? -8.630 7.623 14.433 1.00 87.75 86 GLN A N 1
ATOM 624 C CA . GLN A 1 86 ? -9.687 6.749 14.962 1.00 87.75 86 GLN A CA 1
ATOM 625 C C . GLN A 1 86 ? -11.098 7.339 14.792 1.00 87.75 86 GLN A C 1
ATOM 627 O O . GLN A 1 86 ? -12.057 6.591 14.624 1.00 87.75 86 GLN A O 1
ATOM 632 N N . SER A 1 87 ? -11.244 8.666 14.835 1.00 88.81 87 SER A N 1
ATOM 633 C CA . SER A 1 87 ? -12.547 9.341 14.747 1.00 88.81 87 SER A CA 1
ATOM 634 C C . SER A 1 87 ? -13.121 9.331 13.328 1.00 88.81 87 SER A C 1
ATOM 636 O O . SER A 1 87 ? -14.315 9.101 13.149 1.00 88.81 87 SER A O 1
ATOM 638 N N . THR A 1 88 ? -12.284 9.563 12.314 1.00 92.62 88 THR A N 1
ATOM 639 C CA . THR A 1 88 ? -12.726 9.716 10.918 1.00 92.62 88 THR A CA 1
ATOM 640 C C . THR A 1 88 ? -12.351 8.544 10.017 1.00 92.62 88 THR A C 1
ATOM 642 O O . THR A 1 88 ? -12.808 8.482 8.878 1.00 92.62 88 THR A O 1
ATOM 645 N N . ASN A 1 89 ? -11.513 7.617 10.491 1.00 90.62 89 ASN A N 1
ATOM 646 C CA . ASN A 1 89 ? -10.880 6.563 9.691 1.00 90.62 89 ASN A CA 1
ATOM 647 C C . ASN A 1 89 ? -10.052 7.085 8.501 1.00 90.62 89 ASN A C 1
ATOM 649 O O . ASN A 1 89 ? -9.692 6.321 7.600 1.00 90.62 89 ASN A O 1
ATOM 653 N N . LYS A 1 90 ? -9.704 8.376 8.486 1.00 93.75 90 LYS A N 1
ATOM 654 C CA . LYS A 1 90 ? -8.877 8.962 7.433 1.00 93.75 90 LYS A CA 1
ATOM 655 C C . LYS A 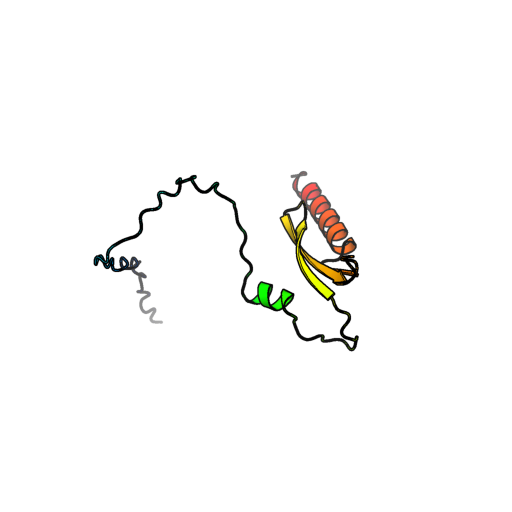1 90 ? -7.421 8.551 7.618 1.00 93.75 90 LYS A C 1
ATOM 657 O O . LYS A 1 90 ? -6.880 8.663 8.714 1.00 93.75 90 LYS A O 1
ATOM 662 N N . VAL A 1 91 ? -6.767 8.118 6.540 1.00 92.69 91 VAL A N 1
ATOM 663 C CA . VAL A 1 91 ? -5.326 7.831 6.548 1.00 92.69 91 VAL A CA 1
ATOM 664 C C . VAL A 1 91 ? -4.563 9.140 6.751 1.00 92.69 91 VAL A C 1
ATOM 666 O O . VAL A 1 91 ? -4.633 10.040 5.917 1.00 92.69 91 VAL A O 1
ATOM 669 N N . ILE A 1 92 ? -3.835 9.236 7.860 1.00 94.00 92 ILE A N 1
ATOM 670 C CA . ILE A 1 92 ? -2.981 10.382 8.195 1.00 94.00 92 ILE A CA 1
ATOM 671 C C . ILE A 1 92 ? -1.514 10.124 7.845 1.00 94.00 92 ILE A C 1
ATOM 673 O O . ILE A 1 92 ? -0.743 11.062 7.663 1.00 94.00 92 ILE A O 1
ATOM 677 N N . LYS A 1 93 ? -1.112 8.852 7.736 1.00 92.50 93 LYS A N 1
ATOM 678 C CA . LYS A 1 93 ? 0.245 8.467 7.345 1.00 92.50 93 LYS A CA 1
ATOM 679 C C . LYS A 1 93 ? 0.252 7.101 6.673 1.00 92.50 93 LYS A C 1
ATOM 681 O O . LYS A 1 93 ? -0.498 6.212 7.066 1.00 92.50 93 LYS A O 1
ATOM 686 N N . GLN A 1 94 ? 1.138 6.930 5.698 1.00 94.25 94 GLN A N 1
ATOM 687 C CA . GLN A 1 94 ? 1.368 5.658 5.021 1.00 94.25 94 GLN A CA 1
ATOM 688 C C . GLN A 1 94 ? 2.865 5.357 4.958 1.00 94.25 94 GLN A C 1
ATOM 690 O O . GLN A 1 94 ? 3.669 6.263 4.732 1.00 94.25 94 GLN A O 1
ATOM 695 N N . ILE A 1 95 ? 3.233 4.094 5.172 1.00 94.94 95 ILE A N 1
ATOM 696 C CA . ILE A 1 95 ? 4.614 3.614 5.089 1.00 94.94 95 ILE A CA 1
ATOM 697 C C . ILE A 1 95 ? 4.649 2.352 4.213 1.00 94.94 95 ILE A C 1
ATOM 699 O O . ILE A 1 95 ? 4.045 1.351 4.596 1.00 94.94 95 ILE A O 1
ATOM 703 N N . PRO A 1 96 ? 5.367 2.353 3.077 1.00 95.00 96 PRO A N 1
ATOM 704 C CA . PRO A 1 96 ? 6.007 3.501 2.424 1.00 95.00 96 PRO A CA 1
ATOM 705 C C . PRO A 1 96 ? 5.005 4.592 2.014 1.00 95.00 96 PRO A C 1
ATOM 707 O O . PRO A 1 96 ? 3.811 4.322 1.849 1.00 95.00 96 PRO A O 1
ATOM 710 N N . SER A 1 97 ? 5.480 5.827 1.841 1.00 95.94 97 SER A N 1
ATOM 711 C CA . SER A 1 97 ? 4.618 6.910 1.347 1.00 95.94 97 SER A CA 1
ATOM 712 C C . SER A 1 97 ? 4.198 6.668 -0.106 1.00 95.94 97 SER A C 1
ATOM 714 O O . SER A 1 97 ? 4.806 5.872 -0.825 1.00 95.94 97 SER A O 1
ATOM 716 N N . GLU A 1 98 ? 3.158 7.367 -0.557 1.00 93.12 98 GLU A N 1
ATOM 717 C CA . GLU A 1 98 ? 2.695 7.283 -1.945 1.00 93.12 98 GLU A CA 1
ATOM 718 C C . GLU A 1 98 ? 3.798 7.662 -2.944 1.00 93.12 98 GLU A C 1
ATOM 720 O O . GLU A 1 98 ? 4.051 6.913 -3.886 1.00 93.12 98 GLU A O 1
ATOM 725 N N . ASP A 1 99 ? 4.545 8.736 -2.678 1.00 95.44 99 ASP A N 1
ATOM 726 C CA . ASP A 1 99 ? 5.677 9.148 -3.516 1.00 95.44 99 ASP A CA 1
ATOM 727 C C . ASP A 1 99 ? 6.784 8.087 -3.570 1.00 95.44 99 ASP A C 1
ATOM 729 O O . ASP A 1 99 ? 7.396 7.870 -4.614 1.00 95.44 99 ASP A O 1
ATOM 733 N N . GLN A 1 100 ? 7.033 7.381 -2.462 1.00 95.94 100 GLN A N 1
ATOM 734 C CA . GLN A 1 100 ? 8.010 6.289 -2.431 1.00 95.94 100 GLN A CA 1
ATOM 735 C C . GLN A 1 100 ? 7.532 5.081 -3.241 1.00 95.94 100 GLN A C 1
ATOM 737 O O . GLN A 1 100 ? 8.330 4.464 -3.950 1.00 95.94 100 GLN A O 1
ATOM 742 N N . LEU A 1 101 ? 6.237 4.755 -3.181 1.00 94.75 101 LEU A N 1
ATOM 743 C CA . LEU A 1 101 ? 5.639 3.727 -4.035 1.00 94.75 101 LEU A CA 1
ATOM 744 C C . LEU A 1 101 ? 5.731 4.124 -5.512 1.00 94.75 101 LEU A C 1
ATOM 746 O O . LEU A 1 101 ? 6.111 3.299 -6.343 1.00 94.75 101 LEU A O 1
ATOM 750 N N . ALA A 1 102 ? 5.436 5.382 -5.841 1.00 94.25 102 ALA A N 1
ATOM 751 C CA . ALA A 1 102 ? 5.539 5.908 -7.197 1.00 94.25 102 ALA A CA 1
ATOM 752 C C . ALA A 1 102 ? 6.983 5.857 -7.716 1.00 94.25 102 ALA A C 1
ATOM 754 O O . ALA A 1 102 ? 7.225 5.348 -8.812 1.00 94.25 102 ALA A O 1
ATOM 755 N N . LEU A 1 103 ? 7.950 6.293 -6.904 1.00 96.00 103 LEU A N 1
ATOM 756 C CA . LEU A 1 103 ? 9.373 6.227 -7.230 1.00 96.00 103 LEU A CA 1
ATOM 757 C C . LEU A 1 103 ? 9.819 4.785 -7.483 1.00 96.00 103 LEU A C 1
ATOM 759 O O . LEU A 1 103 ? 10.460 4.500 -8.493 1.00 96.00 103 LEU A O 1
ATOM 763 N N . ARG A 1 104 ? 9.434 3.854 -6.605 1.00 93.50 104 ARG A N 1
ATOM 764 C CA . ARG A 1 104 ? 9.733 2.430 -6.778 1.00 93.50 104 ARG A CA 1
ATOM 765 C C . ARG A 1 104 ? 9.172 1.894 -8.096 1.00 93.50 104 ARG A C 1
ATOM 767 O O . ARG A 1 104 ? 9.898 1.221 -8.823 1.00 93.50 104 ARG A O 1
ATOM 774 N N . ARG A 1 105 ? 7.910 2.200 -8.421 1.00 93.25 105 ARG A N 1
ATOM 775 C CA . ARG A 1 105 ? 7.269 1.787 -9.685 1.00 93.25 105 ARG A CA 1
ATOM 776 C C . ARG A 1 105 ? 8.006 2.353 -10.900 1.00 93.25 105 ARG A C 1
ATOM 778 O O . ARG A 1 105 ? 8.221 1.633 -11.871 1.00 93.25 105 ARG A O 1
ATOM 785 N N . ALA A 1 106 ? 8.429 3.616 -10.841 1.00 94.19 106 ALA A N 1
ATOM 786 C CA . ALA A 1 106 ? 9.188 4.251 -11.916 1.00 94.19 106 ALA A CA 1
ATOM 787 C C . ALA A 1 106 ? 10.546 3.567 -12.143 1.00 94.19 106 ALA A C 1
ATOM 789 O O . ALA A 1 106 ? 10.900 3.276 -13.285 1.00 94.19 106 ALA A O 1
ATOM 790 N N . ILE A 1 107 ? 11.270 3.250 -11.064 1.00 94.62 107 ILE A N 1
ATOM 791 C CA . ILE A 1 107 ? 12.543 2.519 -11.138 1.00 94.62 107 ILE A CA 1
ATOM 792 C C . ILE A 1 107 ? 12.324 1.119 -11.712 1.00 94.62 107 ILE A C 1
ATOM 794 O O . ILE A 1 107 ? 13.041 0.725 -12.628 1.00 94.62 107 ILE A O 1
ATOM 798 N N . GLN A 1 108 ? 11.322 0.386 -11.219 1.00 91.44 108 GLN A N 1
ATOM 799 C CA . GLN A 1 108 ? 11.011 -0.960 -11.698 1.00 91.44 108 GLN A CA 1
ATOM 800 C C . GLN A 1 108 ? 10.731 -0.962 -13.207 1.00 91.44 108 GLN A C 1
ATOM 802 O O . GLN A 1 108 ? 11.363 -1.713 -13.945 1.00 91.44 108 GLN A O 1
ATOM 807 N N . LYS A 1 109 ? 9.875 -0.048 -13.677 1.00 91.50 109 LYS A N 1
ATOM 808 C CA . LYS A 1 109 ? 9.582 0.114 -15.106 1.00 91.50 109 LYS A CA 1
ATOM 809 C C . LYS A 1 109 ? 10.839 0.448 -15.919 1.00 91.50 109 LYS A C 1
ATOM 811 O O . LYS A 1 109 ? 11.006 -0.050 -17.032 1.00 91.50 109 LYS A O 1
ATOM 816 N N . GLY A 1 110 ? 11.721 1.288 -15.376 1.00 91.88 110 GLY A N 1
ATOM 817 C CA . GLY A 1 110 ? 13.001 1.621 -15.999 1.00 91.88 110 GLY A CA 1
ATOM 818 C C . GLY A 1 110 ? 13.915 0.403 -16.152 1.00 91.88 110 GLY A C 1
ATOM 819 O O . GLY A 1 110 ? 14.427 0.163 -17.239 1.00 91.88 110 GLY A O 1
ATOM 820 N N . VAL A 1 111 ? 14.071 -0.400 -15.096 1.00 92.00 111 VAL A N 1
ATOM 821 C CA . VAL A 1 111 ? 14.893 -1.624 -15.115 1.00 92.00 111 VAL A CA 1
ATOM 822 C C . VAL A 1 111 ? 14.332 -2.657 -16.091 1.00 92.00 111 VAL A C 1
ATOM 824 O O . VAL A 1 111 ? 15.083 -3.206 -16.894 1.00 92.00 111 VAL A O 1
ATOM 827 N N . GLU A 1 112 ? 13.018 -2.883 -16.071 1.00 89.50 112 GLU A N 1
ATOM 828 C CA . GLU A 1 112 ? 12.347 -3.798 -17.002 1.00 89.50 112 GLU A CA 1
ATOM 829 C C . GLU A 1 112 ? 12.565 -3.376 -18.462 1.00 89.50 112 GLU A C 1
ATOM 831 O O . GLU A 1 112 ? 12.844 -4.218 -19.311 1.00 89.50 112 GLU A O 1
ATOM 836 N N . SER A 1 113 ? 12.522 -2.070 -18.744 1.00 85.75 113 SER A N 1
ATOM 837 C CA . SER A 1 113 ? 12.766 -1.533 -20.090 1.00 85.75 113 SER A CA 1
ATOM 838 C C . SER A 1 113 ? 14.211 -1.744 -20.564 1.00 85.75 113 SER A C 1
ATOM 840 O O . SER A 1 113 ? 14.442 -1.929 -21.755 1.00 85.75 113 SER A O 1
ATOM 842 N N . LEU A 1 114 ? 15.189 -1.730 -19.652 1.00 81.75 114 LEU A N 1
ATOM 843 C CA . LEU A 1 114 ? 16.602 -1.958 -19.981 1.00 81.75 114 LEU A CA 1
ATOM 844 C C . LEU A 1 114 ? 16.915 -3.439 -20.228 1.00 81.75 114 LEU A C 1
ATOM 846 O O . LEU A 1 114 ? 17.757 -3.752 -21.065 1.00 81.75 114 LEU A O 1
ATOM 850 N N . GLY A 1 115 ? 16.232 -4.346 -19.527 1.00 73.06 115 GLY A N 1
ATOM 851 C CA . GLY A 1 115 ? 16.409 -5.792 -19.688 1.00 73.06 115 GLY A CA 1
ATOM 852 C C . GLY A 1 115 ? 15.814 -6.379 -20.974 1.00 73.06 115 GLY A C 1
ATOM 853 O O . GLY A 1 115 ? 16.090 -7.532 -21.278 1.00 73.06 115 GLY A O 1
ATOM 854 N N . GLN A 1 116 ? 15.008 -5.615 -21.722 1.00 61.78 116 GLN A N 1
ATOM 855 C CA . GLN A 1 116 ? 14.337 -6.064 -22.955 1.00 61.78 116 GLN A CA 1
ATOM 856 C C . GLN A 1 116 ? 15.122 -5.758 -24.247 1.00 61.78 116 GLN A C 1
ATOM 858 O O . GLN A 1 116 ? 14.692 -6.159 -25.323 1.00 61.78 116 GLN A O 1
ATOM 863 N N . ASN A 1 117 ? 16.257 -5.051 -24.161 1.00 53.59 117 ASN A N 1
ATOM 864 C CA . ASN A 1 117 ? 17.089 -4.669 -25.314 1.00 53.59 117 ASN A CA 1
ATOM 865 C C . ASN A 1 117 ? 18.359 -5.535 -25.481 1.00 53.59 117 ASN A C 1
ATOM 867 O O . ASN A 1 117 ? 19.339 -5.085 -26.079 1.00 53.59 117 ASN A O 1
ATOM 871 N N . VAL A 1 118 ? 18.351 -6.765 -24.963 1.00 50.66 118 VAL A N 1
ATOM 872 C CA . VAL A 1 118 ? 19.385 -7.796 -25.183 1.00 50.66 118 VAL A CA 1
ATOM 873 C C . VAL A 1 118 ? 18.755 -9.049 -25.764 1.00 50.66 118 VAL A C 1
ATOM 875 O O . VAL A 1 118 ? 19.416 -9.659 -26.632 1.00 50.66 118 VAL A O 1
#

Radius of gyration: 26.38 Å; chains: 1; bounding box: 77×56×51 Å

pLDDT: mean 71.76, std 20.57, range [35.84, 96.0]

Secondary structure (DSSP, 8-state):
------------PPPPPPPP---------------PPP---PPPPPHHHHHHHHH----S------EEEEEEE-TTS-EEEEEEETTT--EEEEES-HHHHHHHHHHHHHHHHHHT--

Sequence (118 aa):
MDAEQISEVSRLVAPPPRPQKNGEGSSGSSARPVEAPAAEDTVSLSTEGRRALEGGEPSGNGGAESTTREFDVTEQNQVILKIKEQSTNKVIKQIPSEDQLALRRAIQKGVESLGQNV

Foldseek 3Di:
DDDDDDDDDDDDDDDDDDDDDDDDDDDDDDDDDCPPPPPDPDDDDDPVRVVVQVDDDPPDPDDPQPWGWDWDADPVRDIKIFIARPVPRHGPDIVVDPVVVVVVVVVVVVVVVVVVPD